Protein AF-A0A2U1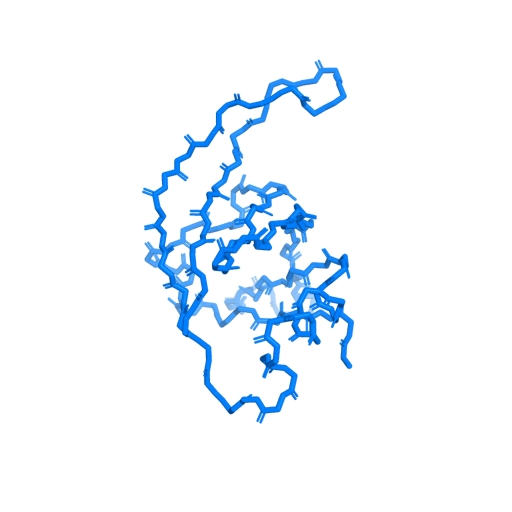PTM7-F1 (afdb_monomer_lite)

pLDDT: mean 80.63, std 9.39, range [50.66, 93.25]

Radius of gyration: 13.64 Å; chains: 1; bounding box: 34×32×30 Å

Structure (mmCIF, N/CA/C/O backbone):
data_AF-A0A2U1PTM7-F1
#
_entry.id   AF-A0A2U1PTM7-F1
#
loop_
_atom_site.group_PDB
_atom_site.id
_atom_site.type_symbol
_atom_site.label_atom_id
_atom_site.label_alt_id
_atom_site.label_comp_id
_atom_site.label_asym_id
_atom_site.label_entity_id
_atom_site.label_seq_id
_atom_site.pdbx_PDB_ins_code
_atom_site.Cartn_x
_atom_site.Cartn_y
_atom_site.Cartn_z
_atom_site.occupancy
_atom_site.B_iso_or_equiv
_atom_site.auth_seq_id
_atom_site.auth_comp_id
_atom_site.auth_asym_id
_atom_site.auth_atom_id
_atom_site.pdbx_PDB_model_num
ATOM 1 N N . MET A 1 1 ? 8.520 -5.034 12.974 1.00 50.66 1 MET A N 1
ATOM 2 C CA . MET A 1 1 ? 8.725 -5.278 11.527 1.00 50.66 1 MET A CA 1
ATOM 3 C C . MET A 1 1 ? 8.303 -4.013 10.779 1.00 50.66 1 MET A C 1
ATOM 5 O O . MET A 1 1 ? 7.237 -3.507 11.092 1.00 50.66 1 MET A O 1
ATOM 9 N N . LYS A 1 2 ? 9.139 -3.430 9.903 1.00 68.75 2 LYS A N 1
ATOM 10 C CA . LYS A 1 2 ? 8.833 -2.161 9.188 1.00 68.75 2 LYS A CA 1
ATOM 11 C C . LYS A 1 2 ? 8.262 -2.364 7.775 1.00 68.75 2 LYS A C 1
ATOM 13 O O . LYS A 1 2 ? 8.092 -1.403 7.038 1.00 68.75 2 LYS A O 1
ATOM 18 N N . ARG A 1 3 ? 8.036 -3.614 7.379 1.00 74.56 3 ARG A N 1
ATOM 19 C CA . ARG A 1 3 ? 7.557 -3.977 6.047 1.00 74.56 3 ARG A CA 1
ATOM 20 C C . ARG A 1 3 ? 6.556 -5.111 6.147 1.00 74.56 3 ARG A C 1
ATOM 22 O O . ARG A 1 3 ? 6.706 -5.966 7.024 1.00 74.56 3 ARG A O 1
ATOM 29 N N . LEU A 1 4 ? 5.599 -5.111 5.234 1.00 78.62 4 LEU A N 1
ATOM 30 C CA . LEU A 1 4 ? 4.740 -6.251 4.956 1.00 78.62 4 LEU A CA 1
ATOM 31 C C . LEU A 1 4 ? 5.277 -6.944 3.705 1.00 78.62 4 LEU A C 1
ATOM 33 O O . LEU A 1 4 ? 5.412 -6.307 2.662 1.00 78.62 4 LEU A O 1
ATOM 37 N N . THR A 1 5 ? 5.579 -8.233 3.810 1.00 80.75 5 THR A N 1
ATOM 38 C CA . THR A 1 5 ? 5.993 -9.044 2.663 1.00 80.75 5 THR A CA 1
ATOM 39 C C . THR A 1 5 ? 4.769 -9.738 2.083 1.00 80.75 5 THR A C 1
ATOM 41 O O . THR A 1 5 ? 4.065 -10.450 2.794 1.00 80.75 5 THR A O 1
ATOM 44 N N . ILE A 1 6 ? 4.526 -9.529 0.793 1.00 78.56 6 ILE A N 1
ATOM 45 C CA . ILE A 1 6 ? 3.449 -10.166 0.043 1.00 78.56 6 ILE A CA 1
ATOM 46 C C . ILE A 1 6 ? 4.035 -11.375 -0.696 1.00 78.56 6 ILE A C 1
ATOM 48 O O . ILE A 1 6 ? 4.992 -11.217 -1.468 1.00 78.56 6 ILE A O 1
ATOM 52 N N . PRO A 1 7 ? 3.503 -12.583 -0.444 1.00 74.75 7 PRO A N 1
ATOM 53 C CA . PRO A 1 7 ? 3.907 -13.802 -1.130 1.00 74.75 7 PRO A CA 1
ATOM 54 C C . PRO A 1 7 ? 3.808 -13.685 -2.654 1.00 74.75 7 PRO A C 1
ATOM 56 O O . PRO A 1 7 ? 2.943 -12.995 -3.190 1.00 74.75 7 PRO A O 1
ATOM 59 N N . ALA A 1 8 ? 4.731 -14.329 -3.360 1.00 74.06 8 ALA A N 1
ATOM 60 C CA . ALA A 1 8 ? 4.891 -14.145 -4.797 1.00 74.06 8 ALA A CA 1
ATOM 61 C C . ALA A 1 8 ? 3.810 -14.874 -5.624 1.00 74.06 8 ALA A C 1
ATOM 63 O O . ALA A 1 8 ? 3.434 -14.419 -6.700 1.00 74.06 8 ALA A O 1
ATOM 64 N N . ASP A 1 9 ? 3.252 -15.960 -5.090 1.00 77.12 9 ASP A N 1
ATOM 65 C CA . ASP A 1 9 ? 2.064 -16.656 -5.600 1.00 77.12 9 ASP A CA 1
ATOM 66 C C . ASP A 1 9 ? 0.826 -15.746 -5.626 1.00 77.12 9 ASP A C 1
ATOM 68 O O . ASP A 1 9 ? 0.064 -15.757 -6.593 1.00 77.12 9 ASP A O 1
ATOM 72 N N . PHE A 1 10 ? 0.669 -14.875 -4.624 1.00 73.62 10 PHE A N 1
ATOM 73 C CA . PHE A 1 10 ? -0.388 -13.862 -4.62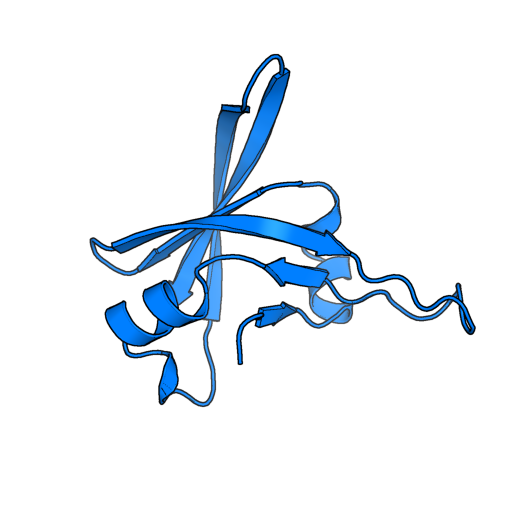6 1.00 73.62 10 PHE A CA 1
ATOM 74 C C . PHE A 1 10 ? -0.251 -12.892 -5.810 1.00 73.62 10 PHE A C 1
ATOM 76 O O . PHE A 1 10 ? -1.259 -12.432 -6.353 1.00 73.62 10 PHE A O 1
ATOM 83 N N . LEU A 1 11 ? 0.985 -12.623 -6.249 1.00 73.12 11 LEU A N 1
ATOM 84 C CA . LEU A 1 11 ? 1.279 -11.687 -7.336 1.00 73.12 11 LEU A CA 1
ATOM 85 C C . LEU A 1 11 ? 0.941 -12.220 -8.723 1.00 73.12 11 LEU A C 1
ATOM 87 O O . LEU A 1 11 ? 0.718 -11.422 -9.632 1.00 73.12 11 LEU A O 1
ATOM 91 N N . VAL A 1 12 ? 0.879 -13.544 -8.882 1.00 71.81 12 VAL A N 1
ATOM 92 C CA . VAL A 1 12 ? 0.502 -14.194 -10.146 1.00 71.81 12 VAL A CA 1
ATOM 93 C C . VAL A 1 12 ? -0.910 -13.782 -10.557 1.00 71.81 12 VAL A C 1
ATOM 95 O O . VAL A 1 12 ? -1.174 -13.530 -11.729 1.00 71.81 12 VAL A O 1
ATOM 98 N N . HIS A 1 13 ? -1.811 -13.669 -9.581 1.00 73.31 13 HIS A N 1
ATOM 99 C CA . HIS A 1 13 ? -3.202 -13.276 -9.808 1.00 73.31 13 HIS A CA 1
ATOM 100 C C . HIS A 1 13 ? -3.456 -11.784 -9.558 1.00 73.31 13 HIS A C 1
ATOM 102 O O . HIS A 1 13 ? -4.444 -11.240 -10.046 1.00 73.31 13 HIS A O 1
ATOM 108 N N . HIS A 1 14 ? -2.563 -11.114 -8.826 1.00 74.50 14 HIS A N 1
ATOM 109 C CA . HIS A 1 14 ? -2.696 -9.708 -8.455 1.00 74.50 14 HIS A CA 1
ATOM 110 C C . HIS A 1 14 ? -1.370 -8.987 -8.720 1.00 74.50 14 HIS A C 1
ATOM 112 O O . HIS A 1 14 ? -0.512 -8.965 -7.835 1.00 74.50 14 HIS A O 1
ATOM 118 N N . PRO A 1 15 ? -1.167 -8.381 -9.905 1.00 75.12 15 PRO A N 1
ATOM 119 C CA . PRO A 1 15 ? 0.129 -7.853 -10.333 1.00 75.12 15 PRO A CA 1
ATOM 120 C C . PRO A 1 15 ? 0.473 -6.529 -9.630 1.00 75.12 15 PRO A C 1
ATOM 122 O O . PRO A 1 15 ? 0.653 -5.481 -10.244 1.00 75.12 15 PRO A O 1
ATOM 125 N N . MET A 1 16 ? 0.581 -6.560 -8.303 1.00 77.56 16 MET A N 1
ATOM 126 C CA . MET A 1 16 ? 0.800 -5.380 -7.474 1.00 77.56 16 MET A CA 1
ATOM 127 C C . MET A 1 16 ? 2.154 -4.713 -7.733 1.00 77.56 16 MET A C 1
ATOM 129 O O . MET A 1 16 ? 2.332 -3.543 -7.419 1.00 77.56 16 MET A O 1
ATOM 133 N N . HIS A 1 17 ? 3.102 -5.443 -8.320 1.00 77.56 17 HIS A N 1
ATOM 134 C CA . HIS A 1 17 ? 4.448 -4.965 -8.632 1.00 77.56 17 HIS A CA 1
ATOM 135 C C . HIS A 1 17 ? 4.466 -3.920 -9.746 1.00 77.56 17 HIS A C 1
ATOM 137 O O . HIS A 1 17 ? 5.472 -3.241 -9.925 1.00 77.56 17 HIS A O 1
ATOM 143 N N . MET A 1 18 ? 3.368 -3.800 -10.494 1.00 82.75 18 MET A N 1
ATOM 144 C CA . MET A 1 18 ? 3.200 -2.770 -11.514 1.00 82.75 18 MET A CA 1
ATOM 145 C C . MET A 1 18 ? 3.003 -1.379 -10.902 1.00 82.75 18 MET A C 1
ATOM 147 O O . MET A 1 18 ? 3.197 -0.376 -11.587 1.00 82.75 18 MET A O 1
ATOM 151 N N . TYR A 1 19 ? 2.638 -1.310 -9.621 1.00 86.31 19 TYR A N 1
ATOM 152 C CA . TYR A 1 19 ? 2.354 -0.062 -8.928 1.00 86.31 19 TYR A CA 1
ATOM 153 C C . TYR A 1 19 ? 3.505 0.318 -8.003 1.00 86.31 19 TYR A C 1
ATOM 155 O O . TYR A 1 19 ? 4.112 -0.529 -7.350 1.00 86.31 19 TYR A O 1
ATOM 163 N N . ARG A 1 20 ? 3.793 1.619 -7.933 1.00 86.75 20 ARG A N 1
ATOM 164 C CA . ARG A 1 20 ? 4.807 2.185 -7.027 1.00 86.75 20 ARG A CA 1
ATOM 165 C C . ARG A 1 20 ? 4.254 2.478 -5.641 1.00 86.75 20 ARG A C 1
ATOM 167 O O . ARG A 1 20 ? 5.002 2.476 -4.665 1.00 86.75 20 ARG A O 1
ATOM 174 N N . HIS A 1 21 ? 2.951 2.712 -5.562 1.00 89.62 21 HIS A N 1
ATOM 175 C CA . HIS A 1 21 ? 2.237 3.047 -4.342 1.00 89.62 21 HIS A CA 1
ATOM 176 C C . HIS A 1 21 ? 0.989 2.180 -4.212 1.00 89.62 21 HIS A C 1
ATOM 178 O O . HIS A 1 21 ? 0.470 1.685 -5.208 1.00 89.62 21 HIS A O 1
ATOM 184 N N . ALA A 1 22 ? 0.508 2.001 -2.989 1.00 89.44 22 ALA A N 1
ATOM 185 C CA . ALA A 1 22 ? -0.779 1.380 -2.705 1.00 89.44 22 ALA A CA 1
ATOM 186 C C . ALA A 1 22 ? -1.429 2.077 -1.513 1.00 89.44 22 ALA A C 1
ATOM 188 O O . ALA A 1 22 ? -0.744 2.424 -0.551 1.00 89.44 22 ALA A O 1
ATOM 189 N N . VAL A 1 23 ? -2.746 2.241 -1.557 1.00 91.06 23 VAL A N 1
ATOM 190 C CA . VAL A 1 23 ? -3.519 2.754 -0.423 1.00 91.06 23 VAL A CA 1
ATOM 191 C C . VAL A 1 23 ? -4.077 1.576 0.362 1.00 91.06 23 VAL A C 1
ATOM 193 O O . VAL A 1 23 ? -4.719 0.693 -0.207 1.00 91.06 23 VAL A O 1
ATOM 196 N N . MET A 1 24 ? -3.852 1.572 1.671 1.00 90.50 24 MET A N 1
ATOM 197 C CA . MET A 1 24 ? -4.407 0.594 2.601 1.00 90.50 24 MET A CA 1
ATOM 198 C C . MET A 1 24 ? -5.473 1.254 3.462 1.00 90.50 24 MET A C 1
ATOM 200 O O . MET A 1 24 ? -5.206 2.272 4.099 1.00 90.50 24 MET A O 1
ATOM 204 N N . LYS A 1 25 ? -6.673 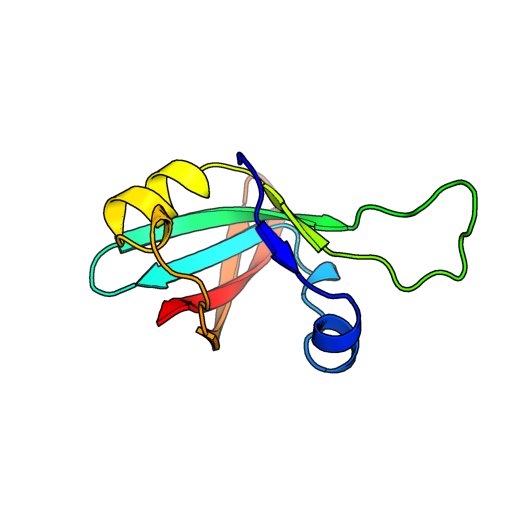0.668 3.481 1.00 93.25 25 LYS A N 1
ATOM 205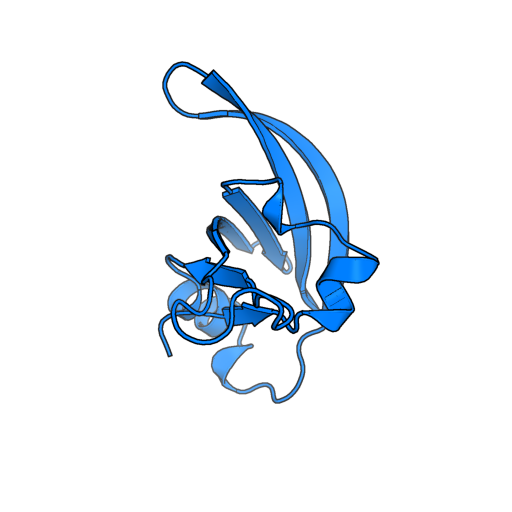 C CA . LYS A 1 25 ? -7.819 1.153 4.251 1.00 93.25 25 LYS A CA 1
ATOM 206 C C . LYS A 1 25 ? -8.304 0.102 5.235 1.00 93.25 25 LYS A C 1
ATOM 208 O O . LYS A 1 25 ? -8.472 -1.059 4.868 1.00 93.25 25 LYS A O 1
ATOM 213 N N . HIS A 1 26 ? -8.605 0.525 6.451 1.00 92.19 26 HIS A N 1
ATOM 214 C CA . HIS A 1 26 ? -9.386 -0.253 7.403 1.00 92.19 26 HIS A CA 1
ATOM 215 C C . HIS A 1 26 ? -10.242 0.701 8.231 1.00 92.19 26 HIS A C 1
ATOM 217 O O . HIS A 1 26 ? -9.719 1.603 8.885 1.00 92.19 26 HIS A O 1
ATOM 223 N N . GLN A 1 27 ? -11.565 0.514 8.202 1.00 88.81 27 GLN A N 1
ATOM 224 C CA . GLN A 1 27 ? -12.518 1.436 8.832 1.00 88.81 27 GLN A CA 1
ATOM 225 C C . GLN A 1 27 ? -12.277 2.891 8.369 1.00 88.81 27 GLN A C 1
ATOM 227 O O . GLN A 1 27 ? -12.377 3.168 7.176 1.00 88.81 27 GLN A O 1
ATOM 232 N N . ASN A 1 28 ? -11.935 3.796 9.292 1.00 89.62 28 ASN A N 1
ATOM 233 C CA . ASN A 1 28 ? -11.664 5.214 9.026 1.00 89.62 28 ASN A CA 1
ATOM 234 C C . ASN A 1 28 ? -10.161 5.532 8.914 1.00 89.62 28 ASN A C 1
ATOM 236 O O . ASN A 1 28 ? -9.784 6.701 8.902 1.00 89.62 28 ASN A O 1
ATOM 240 N N . VAL A 1 29 ? -9.302 4.509 8.885 1.00 92.62 29 VAL A N 1
ATOM 241 C CA . VAL A 1 29 ? -7.846 4.655 8.811 1.00 92.62 29 VAL A CA 1
ATOM 242 C C . VAL A 1 29 ? -7.382 4.362 7.391 1.00 92.62 29 VAL A C 1
ATOM 244 O O . VAL A 1 29 ? -7.709 3.318 6.823 1.00 92.62 29 VAL A O 1
ATOM 247 N N . GLU A 1 30 ? -6.602 5.281 6.829 1.00 92.69 30 GLU A N 1
ATOM 248 C CA . GLU A 1 30 ? -6.091 5.203 5.466 1.00 92.69 30 GLU A CA 1
ATOM 249 C C . GLU A 1 30 ? -4.638 5.652 5.412 1.00 92.69 30 GLU A C 1
ATOM 251 O O . GLU A 1 30 ? -4.301 6.726 5.905 1.00 92.69 30 GLU A O 1
ATOM 256 N N . TYR A 1 31 ? -3.786 4.822 4.816 1.00 92.00 31 TYR A N 1
ATOM 257 C CA . TYR A 1 31 ? -2.374 5.129 4.632 1.00 92.00 31 TYR A CA 1
ATOM 258 C C . TYR A 1 31 ? -1.931 4.779 3.213 1.00 92.00 31 TYR A C 1
ATOM 260 O O . TYR A 1 31 ? -2.237 3.699 2.698 1.00 92.00 31 TYR A O 1
ATOM 268 N N . THR A 1 32 ? -1.142 5.666 2.611 1.00 89.94 32 THR A N 1
ATOM 269 C CA . THR A 1 32 ? -0.439 5.398 1.354 1.00 89.94 32 THR A CA 1
ATOM 270 C C . THR A 1 32 ? 0.924 4.794 1.655 1.00 89.94 32 THR A C 1
ATOM 272 O O . THR A 1 32 ? 1.706 5.331 2.436 1.00 89.94 32 THR A O 1
ATOM 275 N N . MET A 1 33 ? 1.218 3.666 1.022 1.00 88.75 33 MET A N 1
ATOM 276 C CA . MET A 1 33 ? 2.441 2.901 1.223 1.00 88.75 33 MET A CA 1
ATOM 277 C C . MET A 1 33 ? 3.226 2.795 -0.081 1.00 88.75 33 MET A C 1
ATOM 279 O O . MET A 1 33 ? 2.643 2.781 -1.165 1.00 88.75 33 MET A O 1
ATOM 283 N N . THR A 1 34 ? 4.548 2.655 0.012 1.00 88.50 34 THR A N 1
ATOM 284 C CA . THR A 1 34 ? 5.403 2.413 -1.153 1.00 88.50 34 THR A CA 1
ATOM 285 C C . THR A 1 34 ? 5.506 0.918 -1.423 1.00 88.50 34 THR A C 1
ATOM 287 O O . THR A 1 34 ? 5.849 0.129 -0.545 1.00 88.50 34 THR A O 1
ATOM 290 N N . VAL A 1 35 ? 5.276 0.525 -2.666 1.00 85.81 35 VAL A N 1
ATOM 291 C CA . VAL A 1 35 ? 5.373 -0.853 -3.137 1.00 85.81 35 VAL A CA 1
ATOM 292 C C . VAL A 1 35 ? 6.701 -1.019 -3.868 1.00 85.81 35 VAL A C 1
ATOM 294 O O . VAL A 1 35 ? 7.001 -0.279 -4.804 1.00 85.81 35 VAL A O 1
ATOM 297 N N . LYS A 1 36 ? 7.529 -1.978 -3.441 1.00 82.94 36 LYS A N 1
ATOM 298 C CA . LYS A 1 36 ? 8.761 -2.332 -4.161 1.00 82.94 36 LYS A CA 1
ATOM 299 C C . LYS A 1 36 ? 8.897 -3.842 -4.276 1.00 82.94 36 LYS A C 1
ATOM 301 O O . LYS A 1 36 ? 8.735 -4.572 -3.298 1.00 82.94 36 LYS A O 1
ATOM 306 N N . MET A 1 37 ? 9.242 -4.295 -5.473 1.00 77.81 37 MET A N 1
ATOM 307 C CA . MET A 1 37 ? 9.675 -5.665 -5.711 1.00 77.81 37 MET A CA 1
ATOM 308 C C . MET A 1 37 ? 11.124 -5.813 -5.237 1.00 77.81 37 MET A C 1
ATOM 310 O O . MET A 1 37 ? 11.990 -5.045 -5.655 1.00 77.81 37 MET A O 1
ATOM 314 N N . GLU A 1 38 ? 11.392 -6.777 -4.357 1.00 70.69 38 GLU A N 1
ATOM 315 C CA . GLU A 1 38 ? 12.766 -7.185 -4.056 1.00 70.69 38 GLU A CA 1
ATOM 316 C C . GLU A 1 38 ? 13.125 -8.352 -4.974 1.00 70.69 38 GLU A C 1
ATOM 318 O O . GLU A 1 38 ? 12.581 -9.446 -4.842 1.00 70.69 38 GLU A O 1
ATOM 323 N N . SER A 1 39 ? 14.029 -8.097 -5.919 1.00 65.12 39 SER A N 1
ATOM 324 C CA . SER A 1 39 ? 14.588 -9.123 -6.794 1.00 65.12 39 SER A CA 1
ATOM 325 C C . SER A 1 39 ? 15.783 -9.808 -6.137 1.00 65.12 39 SER A C 1
ATOM 327 O O . SER A 1 39 ? 16.708 -9.129 -5.674 1.00 65.12 39 SER A O 1
ATOM 329 N N . HIS A 1 40 ? 15.800 -11.140 -6.131 1.00 65.19 40 HIS A N 1
ATOM 330 C CA . HIS A 1 40 ? 16.967 -11.900 -5.689 1.00 65.19 40 HIS A CA 1
ATOM 331 C C . HIS A 1 40 ? 18.074 -11.822 -6.748 1.00 65.19 40 HIS A C 1
ATOM 333 O O . HIS A 1 40 ? 17.911 -12.278 -7.871 1.00 65.19 40 HIS A O 1
ATOM 339 N N . LYS A 1 41 ? 19.224 -11.235 -6.389 1.00 62.62 41 LYS A N 1
ATOM 340 C CA . LYS A 1 41 ? 20.365 -11.083 -7.314 1.00 62.62 41 LYS A CA 1
ATOM 341 C C . LYS A 1 41 ? 21.034 -12.410 -7.688 1.00 62.62 41 LYS A C 1
ATOM 343 O O . LYS A 1 41 ? 21.656 -12.490 -8.738 1.00 62.62 41 LYS A O 1
ATOM 348 N N . GLU A 1 42 ? 20.947 -13.401 -6.808 1.00 69.38 42 GLU A N 1
ATOM 349 C CA . GLU A 1 42 ? 21.615 -14.704 -6.942 1.00 69.38 42 GLU A CA 1
ATOM 350 C C . GLU A 1 42 ? 20.757 -15.735 -7.687 1.00 69.38 42 GLU A C 1
ATOM 352 O O . GLU A 1 42 ? 21.296 -16.684 -8.244 1.00 69.38 42 GLU A O 1
ATOM 357 N N . ASP A 1 43 ? 19.439 -15.526 -7.720 1.00 63.41 43 ASP A N 1
ATOM 358 C CA . ASP A 1 43 ? 18.473 -16.387 -8.403 1.00 63.41 43 ASP A CA 1
ATOM 359 C C . ASP A 1 43 ? 17.402 -15.503 -9.070 1.00 63.41 43 ASP A C 1
ATOM 361 O O . ASP A 1 43 ? 16.397 -15.160 -8.435 1.00 63.41 43 ASP A O 1
ATOM 365 N N . PRO A 1 44 ? 17.649 -15.058 -10.317 1.00 62.59 44 PRO A N 1
ATOM 366 C CA . PRO A 1 44 ? 16.762 -14.153 -11.047 1.00 62.59 44 PRO A CA 1
ATOM 367 C C . PRO A 1 44 ? 15.408 -14.776 -11.404 1.00 62.59 44 PRO A C 1
ATOM 369 O O . PRO A 1 44 ? 14.450 -14.039 -11.634 1.00 62.59 44 PRO A O 1
ATOM 372 N N . ASP A 1 45 ? 15.341 -16.110 -11.456 1.00 63.50 45 ASP A N 1
ATOM 373 C CA . ASP A 1 45 ? 14.151 -16.869 -11.847 1.00 63.50 45 ASP A CA 1
ATOM 374 C C . ASP A 1 45 ? 13.218 -17.132 -10.657 1.00 63.50 45 ASP A C 1
ATOM 376 O O . ASP A 1 45 ? 12.061 -17.534 -10.827 1.00 63.50 45 ASP A O 1
ATOM 380 N N . ARG A 1 46 ? 13.687 -16.877 -9.429 1.00 64.31 46 ARG A N 1
ATOM 381 C CA . ARG A 1 46 ? 12.874 -17.004 -8.224 1.00 64.31 46 ARG A CA 1
ATOM 382 C C . ARG A 1 46 ? 11.728 -15.995 -8.238 1.00 64.31 46 ARG A C 1
ATOM 384 O O . ARG A 1 46 ? 11.925 -14.798 -8.433 1.00 64.31 46 ARG A O 1
ATOM 391 N N . THR A 1 47 ? 10.519 -16.472 -7.940 1.00 59.56 47 THR A N 1
ATOM 392 C CA . THR A 1 47 ? 9.319 -15.633 -7.867 1.00 59.56 47 THR A CA 1
ATOM 393 C C . THR A 1 47 ? 9.529 -14.499 -6.861 1.00 59.56 47 THR A C 1
ATOM 395 O O . THR A 1 47 ? 9.637 -14.723 -5.653 1.00 59.56 47 THR A O 1
ATOM 398 N N . ASN A 1 48 ? 9.624 -13.272 -7.372 1.00 66.06 48 ASN A N 1
ATOM 399 C CA . ASN A 1 48 ? 9.958 -12.104 -6.569 1.00 66.06 48 ASN A CA 1
ATOM 400 C C . ASN A 1 48 ? 8.827 -11.772 -5.593 1.00 66.06 48 ASN A C 1
ATOM 402 O O . ASN A 1 48 ? 7.659 -11.717 -5.973 1.00 66.06 48 ASN A O 1
ATOM 406 N N . HIS A 1 49 ? 9.175 -11.502 -4.338 1.00 70.75 49 HIS A N 1
ATOM 407 C CA . HIS A 1 49 ? 8.217 -11.007 -3.357 1.00 70.75 49 HIS A CA 1
ATOM 408 C C . HIS A 1 49 ? 8.114 -9.486 -3.453 1.00 70.75 49 HIS A C 1
ATOM 410 O O . HIS A 1 49 ? 9.093 -8.781 -3.723 1.00 70.75 49 HIS A O 1
ATOM 416 N N . ILE A 1 50 ? 6.924 -8.963 -3.183 1.00 74.75 50 ILE A N 1
ATOM 417 C CA . ILE A 1 50 ? 6.750 -7.530 -2.981 1.00 74.75 50 ILE A CA 1
ATOM 418 C C . ILE A 1 50 ? 6.871 -7.242 -1.503 1.00 74.75 50 ILE A C 1
ATOM 420 O O . ILE A 1 50 ? 6.292 -7.932 -0.668 1.00 74.75 50 ILE A O 1
ATOM 424 N N . ASN A 1 51 ? 7.566 -6.163 -1.189 1.00 77.38 51 ASN A N 1
ATOM 425 C CA . ASN A 1 51 ? 7.492 -5.566 0.122 1.00 77.38 51 ASN A CA 1
ATOM 426 C C . ASN A 1 51 ? 6.745 -4.242 0.019 1.00 77.38 51 ASN A C 1
ATOM 428 O O . ASN A 1 51 ? 7.037 -3.392 -0.828 1.00 77.38 51 ASN A O 1
ATOM 432 N N . VAL A 1 52 ? 5.781 -4.079 0.913 1.00 75.38 52 VAL A N 1
ATOM 433 C CA . VAL A 1 52 ? 5.155 -2.796 1.178 1.00 75.38 52 VAL A CA 1
ATOM 434 C C . VAL A 1 52 ? 5.973 -2.114 2.269 1.00 75.38 52 VAL A C 1
ATOM 436 O O . VAL A 1 52 ? 6.096 -2.618 3.389 1.00 75.38 52 VAL A O 1
ATOM 439 N N . PHE A 1 53 ? 6.582 -0.995 1.898 1.00 72.69 53 PHE A N 1
ATOM 440 C CA . PHE A 1 53 ? 7.430 -0.154 2.729 1.00 72.69 53 PHE A CA 1
ATOM 441 C C . PHE A 1 53 ? 6.693 1.128 3.125 1.00 72.69 53 PHE A C 1
ATOM 443 O O . PHE A 1 53 ? 5.831 1.613 2.395 1.00 72.69 53 PHE A O 1
ATOM 450 N N . GLY A 1 54 ? 7.086 1.701 4.262 1.00 75.12 54 GLY A N 1
ATOM 451 C CA . GLY A 1 54 ? 6.519 2.942 4.789 1.00 75.12 54 GLY A CA 1
ATOM 452 C C . GLY A 1 54 ? 5.969 2.742 6.194 1.00 75.12 54 GLY A C 1
ATOM 453 O O . GLY A 1 54 ? 6.542 1.996 6.994 1.00 75.12 54 GLY A O 1
ATOM 454 N N . GLU A 1 55 ? 4.838 3.378 6.480 1.00 82.81 55 GLU A N 1
ATOM 455 C CA . GLU A 1 55 ? 4.207 3.414 7.804 1.00 82.81 55 GLU A CA 1
ATOM 456 C C . GLU A 1 55 ? 3.361 2.167 8.103 1.00 82.81 55 GLU A C 1
ATOM 458 O O . GLU A 1 55 ? 2.412 2.215 8.879 1.00 82.81 55 GLU A O 1
ATOM 463 N N . TRP A 1 56 ? 3.723 1.008 7.529 1.00 84.12 56 TRP A N 1
ATOM 464 C CA . TRP A 1 56 ? 3.015 -0.262 7.752 1.00 84.12 56 TRP A CA 1
ATOM 465 C C . TRP A 1 56 ? 2.838 -0.550 9.239 1.00 84.12 56 TRP A C 1
ATOM 467 O O . TRP A 1 56 ? 1.766 -0.950 9.672 1.00 84.12 56 TRP A O 1
ATOM 477 N N . ARG A 1 57 ? 3.890 -0.323 10.031 1.00 83.50 57 ARG A N 1
ATOM 478 C CA . ARG A 1 57 ? 3.837 -0.538 11.478 1.00 83.50 57 ARG A CA 1
ATOM 479 C C . ARG A 1 57 ? 2.788 0.353 12.145 1.00 83.50 57 ARG A C 1
ATOM 481 O O . ARG A 1 57 ? 2.098 -0.115 13.038 1.00 83.50 57 ARG A O 1
ATOM 488 N N . GLU A 1 58 ? 2.690 1.610 11.735 1.00 87.69 58 GLU A N 1
ATOM 489 C CA . GLU A 1 58 ? 1.780 2.584 12.339 1.00 87.69 58 GLU A CA 1
ATOM 490 C C . GLU A 1 58 ? 0.343 2.294 11.929 1.00 87.69 58 GLU A C 1
ATOM 492 O O . GLU A 1 58 ? -0.520 2.204 12.797 1.00 87.69 58 GLU A O 1
ATOM 497 N N . PHE A 1 59 ? 0.114 2.007 10.644 1.00 88.38 59 PHE A N 1
ATOM 498 C CA . PHE A 1 59 ? -1.166 1.506 10.155 1.00 88.38 59 PHE A CA 1
ATOM 499 C C . PHE A 1 59 ? -1.591 0.232 10.901 1.00 88.38 59 PHE A C 1
ATOM 501 O O . PHE A 1 59 ? -2.709 0.156 11.407 1.00 88.38 59 PHE A O 1
ATOM 508 N N . ALA A 1 60 ? -0.700 -0.759 11.011 1.00 86.50 60 ALA A N 1
ATOM 509 C CA . ALA A 1 60 ? -0.995 -2.031 11.660 1.00 86.50 60 ALA A CA 1
ATOM 510 C C . ALA A 1 60 ? -1.330 -1.844 13.143 1.00 86.50 60 ALA A C 1
ATOM 512 O O . ALA A 1 60 ? -2.311 -2.412 13.608 1.00 86.50 60 ALA A O 1
ATOM 513 N N . THR A 1 61 ? -0.583 -1.012 13.872 1.00 87.25 61 THR A N 1
ATOM 514 C CA . THR A 1 61 ? -0.886 -0.698 15.275 1.00 87.25 61 THR A CA 1
ATOM 515 C C . THR A 1 61 ? -2.186 0.101 15.417 1.00 87.25 61 THR A C 1
ATOM 517 O O . THR A 1 61 ? -2.995 -0.212 16.289 1.00 87.25 61 THR A O 1
ATOM 520 N N . ALA A 1 62 ? -2.448 1.080 14.543 1.00 87.50 62 ALA A N 1
ATOM 521 C CA . ALA A 1 62 ? -3.703 1.838 14.542 1.00 87.50 62 ALA A CA 1
ATOM 522 C C . ALA A 1 62 ? -4.923 0.934 14.288 1.00 87.50 62 ALA A C 1
ATOM 524 O O . ALA A 1 62 ? -5.974 1.119 14.901 1.00 87.50 62 ALA A O 1
ATOM 525 N N . CYS A 1 63 ? -4.761 -0.076 13.431 1.00 88.19 63 CYS A N 1
ATOM 526 C CA . CYS A 1 63 ? -5.805 -1.036 13.072 1.00 88.19 63 CYS A CA 1
ATOM 527 C C . CYS A 1 63 ? -5.806 -2.305 13.942 1.00 88.19 63 CYS A C 1
ATOM 529 O O . CYS A 1 63 ? -6.645 -3.173 13.731 1.00 88.19 63 CYS A O 1
ATOM 531 N N . ARG A 1 64 ? -4.895 -2.420 14.923 1.00 85.50 64 ARG A N 1
ATOM 532 C CA . ARG A 1 64 ? -4.686 -3.603 15.790 1.00 85.50 64 ARG A CA 1
ATOM 533 C C . ARG A 1 64 ? -4.294 -4.896 15.059 1.00 85.50 64 ARG A C 1
ATOM 535 O O . ARG A 1 64 ? -4.404 -5.984 15.619 1.00 85.50 64 ARG A O 1
ATOM 542 N N . PHE A 1 65 ? -3.784 -4.780 13.837 1.00 84.69 65 PHE A N 1
ATOM 543 C CA . PHE A 1 65 ? -3.261 -5.895 13.047 1.00 84.69 65 PHE A CA 1
ATOM 544 C C . PHE A 1 65 ? -1.859 -6.344 13.472 1.00 84.69 65 PHE A C 1
ATOM 546 O O . PHE A 1 65 ? -1.403 -7.411 13.073 1.00 84.69 65 PHE A O 1
ATOM 553 N N . ASP A 1 66 ? -1.157 -5.562 14.291 1.00 74.44 66 ASP A N 1
ATOM 554 C CA . ASP A 1 66 ? 0.150 -5.921 14.849 1.00 74.44 66 ASP A CA 1
ATOM 555 C C . ASP A 1 66 ? 0.114 -7.150 15.775 1.00 74.44 66 ASP A C 1
ATOM 557 O O . ASP A 1 66 ? 1.152 -7.783 15.984 1.00 74.44 66 ASP A O 1
ATOM 561 N N . TYR A 1 67 ? -1.070 -7.518 16.273 1.00 69.88 67 TYR A N 1
ATOM 562 C CA . TYR A 1 67 ? -1.306 -8.725 17.072 1.00 69.88 67 TYR A CA 1
ATOM 563 C C . TYR A 1 67 ? -1.958 -9.869 16.281 1.00 69.88 67 TYR A C 1
ATOM 565 O O . TYR A 1 67 ? -2.082 -10.982 16.802 1.00 69.88 67 TYR A O 1
ATOM 573 N N . GLU A 1 68 ? -2.384 -9.627 15.040 1.00 65.06 68 GLU A N 1
ATOM 574 C CA . GLU A 1 68 ? -3.094 -10.624 14.245 1.00 65.06 68 GLU A CA 1
ATOM 575 C C . GLU A 1 68 ? -2.143 -11.554 13.490 1.00 65.06 68 GLU A C 1
ATOM 577 O O . GLU A 1 68 ? -1.116 -11.153 12.944 1.00 65.06 68 GLU A O 1
ATOM 582 N N . LYS A 1 69 ? -2.508 -12.843 13.442 1.00 67.00 69 LYS A N 1
ATOM 583 C CA . LYS A 1 69 ? -1.741 -13.865 12.712 1.00 67.00 69 LYS A CA 1
ATOM 584 C C . LYS A 1 69 ? -2.071 -13.912 11.220 1.00 67.00 69 LYS A C 1
ATOM 586 O O . LYS A 1 69 ? -1.283 -14.466 10.459 1.00 67.00 69 LYS A O 1
ATOM 591 N N . MET A 1 70 ? -3.227 -13.392 10.806 1.00 78.50 70 MET A N 1
ATOM 592 C CA . MET A 1 70 ? -3.683 -13.409 9.416 1.00 78.50 70 MET A CA 1
ATOM 593 C C . MET A 1 70 ? -4.436 -12.124 9.098 1.00 78.50 70 MET A C 1
ATOM 595 O O . MET A 1 70 ? -5.359 -11.783 9.821 1.00 78.50 70 MET A O 1
ATOM 599 N N . ILE A 1 71 ? -4.066 -11.474 7.995 1.00 81.88 71 ILE A N 1
ATOM 600 C CA . ILE A 1 71 ? -4.709 -10.263 7.477 1.00 81.88 71 ILE A CA 1
ATOM 601 C C . ILE A 1 71 ? -5.222 -10.585 6.079 1.00 81.88 71 ILE A C 1
ATOM 603 O O . ILE A 1 71 ? -4.483 -11.134 5.254 1.00 81.88 71 ILE A O 1
ATOM 607 N N . ARG A 1 72 ? -6.474 -10.244 5.788 1.00 85.06 72 ARG A N 1
ATOM 608 C CA . ARG A 1 72 ? -7.053 -10.394 4.456 1.00 85.06 72 ARG A CA 1
ATOM 609 C C . ARG A 1 72 ? -6.942 -9.085 3.687 1.00 85.06 72 ARG A C 1
ATOM 611 O O . ARG A 1 72 ? -7.399 -8.040 4.136 1.00 85.06 72 ARG A O 1
ATOM 618 N N . PHE A 1 73 ? -6.412 -9.172 2.471 1.00 82.69 73 PHE A N 1
ATOM 619 C CA . PHE A 1 73 ? -6.388 -8.068 1.518 1.00 82.69 73 PHE A CA 1
ATOM 620 C C . PHE A 1 73 ? -7.536 -8.219 0.531 1.00 82.69 73 PHE A C 1
ATOM 622 O O . PHE A 1 73 ? -7.665 -9.246 -0.136 1.00 82.69 73 PHE A O 1
ATOM 629 N N . ARG A 1 74 ? -8.359 -7.181 0.407 1.00 85.44 74 ARG A N 1
ATOM 630 C CA . ARG A 1 74 ? -9.387 -7.082 -0.625 1.00 85.44 74 ARG A CA 1
ATOM 631 C C . ARG A 1 74 ? -9.072 -5.908 -1.536 1.00 85.44 74 ARG A C 1
ATOM 633 O O . ARG A 1 74 ? -9.066 -4.767 -1.088 1.00 85.44 74 ARG A O 1
ATOM 640 N N . TYR A 1 75 ? -8.847 -6.181 -2.817 1.00 85.12 75 TYR A N 1
ATOM 641 C CA . TYR A 1 75 ? -8.786 -5.129 -3.828 1.00 85.12 75 TYR A CA 1
ATOM 642 C C . TYR A 1 75 ? -10.151 -4.442 -3.945 1.00 85.12 75 TYR A C 1
ATOM 644 O O . TYR A 1 75 ? -11.181 -5.115 -4.033 1.00 85.12 75 TYR A O 1
ATOM 652 N N . MET A 1 76 ? -10.149 -3.112 -3.924 1.00 87.62 76 MET A N 1
ATOM 653 C CA . MET A 1 76 ? -11.361 -2.304 -4.019 1.00 87.62 76 MET A CA 1
ATOM 654 C C . MET A 1 76 ? -11.484 -1.690 -5.414 1.00 87.62 76 MET A C 1
ATOM 656 O O . MET A 1 76 ? -12.438 -1.982 -6.130 1.00 87.62 76 MET A O 1
ATOM 660 N N . TYR A 1 77 ? -10.525 -0.842 -5.792 1.00 89.69 77 TYR A N 1
ATOM 661 C CA . TYR A 1 77 ? -10.496 -0.118 -7.066 1.00 89.69 77 TYR A CA 1
ATOM 662 C C . TYR A 1 77 ? -9.109 0.505 -7.311 1.00 89.69 77 TYR A C 1
ATOM 664 O O . TYR A 1 77 ? -8.238 0.470 -6.438 1.00 89.69 77 TYR A O 1
ATOM 672 N N . LEU A 1 78 ? -8.914 1.085 -8.498 1.00 90.94 78 LEU A N 1
ATOM 673 C CA . LEU A 1 78 ? -7.737 1.876 -8.866 1.00 90.94 78 LEU A CA 1
ATOM 674 C C . LEU A 1 78 ? -8.062 3.369 -8.805 1.00 90.94 78 LEU A C 1
ATOM 676 O O . LEU A 1 78 ? -9.091 3.807 -9.320 1.00 90.94 78 LEU A O 1
ATOM 680 N N . LEU A 1 79 ? -7.166 4.141 -8.200 1.00 91.69 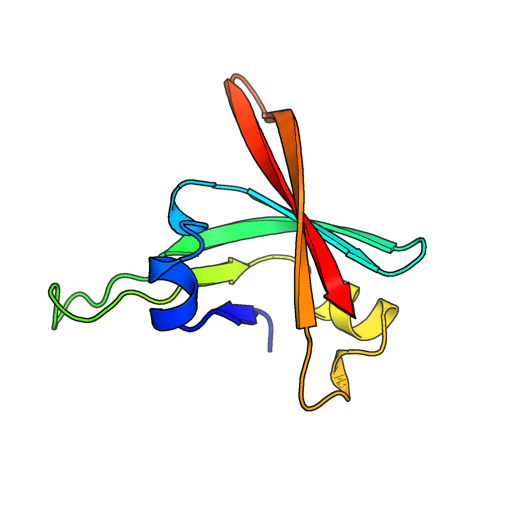79 LEU A N 1
ATOM 681 C CA . LEU A 1 79 ? -7.150 5.598 -8.263 1.00 91.69 79 LEU A CA 1
ATOM 682 C C . LEU A 1 79 ? -6.161 6.046 -9.337 1.00 91.69 79 LEU A C 1
ATOM 684 O O . LEU A 1 79 ? -5.090 5.460 -9.461 1.00 91.69 79 LEU A O 1
ATOM 688 N N . ASN A 1 80 ? -6.504 7.095 -10.080 1.00 90.88 80 ASN A N 1
ATOM 689 C CA . ASN A 1 80 ? -5.520 7.859 -10.842 1.00 90.88 80 ASN A CA 1
ATOM 690 C C . ASN A 1 80 ? -5.230 9.117 -10.032 1.00 90.88 80 ASN A C 1
ATOM 692 O O . ASN A 1 80 ? -6.131 9.939 -9.862 1.00 90.88 80 ASN A O 1
ATOM 696 N N . ASP A 1 81 ? -4.013 9.244 -9.522 1.00 87.19 81 ASP A N 1
ATOM 697 C CA . ASP A 1 81 ? -3.616 10.371 -8.682 1.00 87.19 81 ASP A CA 1
ATOM 698 C C . ASP A 1 81 ? -2.322 11.004 -9.196 1.00 87.19 81 ASP A C 1
ATOM 700 O O . ASP A 1 81 ? -1.558 10.383 -9.935 1.00 87.19 81 ASP A O 1
ATOM 704 N N . VAL A 1 82 ? -2.083 12.261 -8.836 1.00 83.19 82 VAL A N 1
ATOM 705 C CA . VAL A 1 82 ? -0.861 12.978 -9.197 1.00 83.19 82 VAL A CA 1
ATOM 706 C C . VAL A 1 82 ? 0.149 12.813 -8.068 1.00 83.19 82 VAL A C 1
ATOM 708 O O . VAL A 1 82 ? 0.028 13.421 -7.008 1.00 83.19 82 VAL A O 1
ATOM 711 N N . VAL A 1 83 ? 1.185 12.011 -8.311 1.00 77.44 83 VAL A N 1
ATOM 712 C CA . VAL A 1 83 ? 2.292 11.806 -7.372 1.00 77.44 83 VAL A CA 1
ATOM 713 C C . VAL A 1 83 ? 3.517 12.542 -7.910 1.00 77.44 83 VAL A C 1
ATOM 715 O O . VAL A 1 83 ? 4.221 12.079 -8.809 1.00 77.44 83 VAL A O 1
ATOM 718 N N . GLY A 1 84 ? 3.764 13.741 -7.378 1.00 80.75 84 GLY A N 1
ATOM 719 C CA . GLY A 1 84 ? 4.823 14.623 -7.871 1.00 80.75 84 GLY A CA 1
ATOM 720 C C . GLY A 1 84 ? 4.517 15.140 -9.288 1.00 80.75 84 GLY A C 1
ATOM 721 O O . GLY A 1 84 ? 3.464 15.742 -9.481 1.00 80.75 84 GLY A O 1
ATOM 722 N N . PRO A 1 85 ? 5.411 14.957 -10.283 1.00 83.50 85 PRO A N 1
ATOM 723 C CA . PRO A 1 85 ? 5.190 15.441 -11.648 1.00 83.50 85 PRO A CA 1
ATOM 724 C C . PRO A 1 85 ? 4.395 14.470 -12.541 1.00 83.50 85 PRO A C 1
ATOM 726 O O . PRO A 1 85 ? 4.165 14.787 -13.706 1.00 83.50 85 PRO A O 1
ATOM 729 N N . ALA A 1 86 ? 4.031 13.280 -12.052 1.00 82.88 86 ALA A N 1
ATOM 730 C CA . ALA A 1 86 ? 3.446 12.216 -12.866 1.00 82.88 86 ALA A CA 1
ATOM 731 C C . ALA A 1 86 ? 2.058 11.800 -12.368 1.00 82.88 86 ALA A C 1
ATOM 733 O O . ALA A 1 86 ? 1.785 11.801 -11.168 1.00 82.88 86 ALA A O 1
ATOM 734 N N . MET A 1 87 ? 1.200 11.397 -13.307 1.00 87.19 87 MET A N 1
ATOM 735 C CA . MET A 1 87 ? -0.031 10.683 -12.987 1.00 87.19 87 MET A CA 1
ATOM 736 C C . MET A 1 87 ? 0.310 9.212 -12.742 1.00 87.19 87 MET A C 1
ATOM 738 O O . MET A 1 87 ? 0.912 8.560 -13.596 1.00 87.19 87 MET A O 1
ATOM 742 N N . GLU A 1 88 ? -0.061 8.699 -11.577 1.00 89.69 88 GLU A N 1
ATOM 743 C CA . GLU A 1 88 ? 0.166 7.320 -11.171 1.00 89.69 88 GLU A CA 1
ATOM 744 C C . GLU A 1 88 ? -1.167 6.598 -10.953 1.00 89.69 88 GLU A C 1
ATOM 746 O O . GLU A 1 88 ? -2.137 7.162 -10.445 1.00 89.69 88 GLU A O 1
ATOM 751 N N . GLN A 1 89 ? -1.197 5.319 -11.327 1.00 90.69 89 GLN A N 1
ATOM 752 C CA . GLN A 1 89 ? -2.261 4.404 -10.934 1.00 90.69 89 GLN A CA 1
ATOM 753 C C . GLN A 1 89 ? -1.936 3.825 -9.560 1.00 90.69 89 GLN A C 1
ATOM 755 O O . GLN A 1 89 ? -0.881 3.218 -9.375 1.00 90.69 89 GLN A O 1
ATOM 760 N N . ILE A 1 90 ? -2.844 4.009 -8.604 1.00 91.06 90 ILE A N 1
ATOM 761 C CA . ILE A 1 90 ? -2.663 3.595 -7.215 1.00 91.06 90 ILE A CA 1
ATOM 762 C C . ILE A 1 90 ? -3.786 2.623 -6.835 1.00 91.06 90 ILE A C 1
ATOM 764 O O . ILE A 1 90 ? -4.948 3.030 -6.736 1.00 91.06 90 ILE A O 1
ATOM 768 N N . PRO A 1 91 ? -3.493 1.327 -6.630 1.00 89.50 91 PRO A N 1
ATOM 769 C CA . PRO A 1 91 ? -4.479 0.371 -6.158 1.00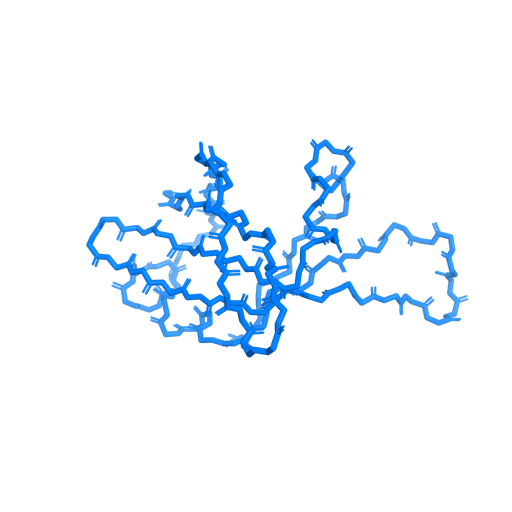 89.50 91 PRO A CA 1
ATOM 770 C C . PRO A 1 91 ? -4.862 0.666 -4.710 1.00 89.50 91 PRO A C 1
ATOM 772 O O . PRO A 1 91 ? -4.016 0.938 -3.853 1.00 89.50 91 PRO A O 1
ATOM 775 N N . VAL A 1 92 ? -6.158 0.553 -4.441 1.00 90.31 92 VAL A N 1
ATOM 776 C CA . VAL A 1 92 ? -6.734 0.684 -3.108 1.00 90.31 92 VAL A CA 1
ATOM 777 C C . VAL A 1 92 ? -7.120 -0.693 -2.592 1.00 90.31 92 VAL A C 1
ATOM 779 O O . VAL A 1 92 ? -7.907 -1.412 -3.217 1.00 90.31 92 VAL A O 1
ATOM 782 N N . PHE A 1 93 ? -6.608 -1.035 -1.415 1.00 89.06 93 PHE A N 1
ATOM 783 C CA . PHE A 1 93 ? -6.920 -2.268 -0.711 1.00 89.06 93 PHE A CA 1
ATOM 784 C C . PHE A 1 93 ? -7.654 -1.977 0.591 1.00 89.06 93 PHE A C 1
ATOM 786 O O . PHE A 1 93 ? -7.260 -1.103 1.360 1.00 89.06 93 PHE A O 1
ATOM 793 N N . HIS A 1 94 ? -8.696 -2.755 0.857 1.00 90.12 94 HIS A N 1
ATOM 794 C CA . HIS A 1 94 ? -9.298 -2.853 2.176 1.00 90.12 94 HIS A CA 1
ATOM 795 C C . HIS A 1 94 ? -8.679 -4.031 2.930 1.00 90.12 94 HIS A C 1
ATOM 797 O O . HIS A 1 94 ? -8.609 -5.139 2.391 1.00 90.12 94 HIS A O 1
ATOM 803 N N . LEU A 1 95 ? -8.247 -3.791 4.164 1.00 87.81 95 LEU A N 1
ATOM 804 C CA . LEU A 1 95 ? -7.681 -4.797 5.055 1.00 87.81 95 LEU A CA 1
ATOM 805 C C . LEU A 1 95 ? -8.727 -5.202 6.097 1.00 87.81 95 LEU A C 1
ATOM 807 O O . LEU A 1 95 ? -9.442 -4.346 6.622 1.00 87.81 95 LEU A O 1
ATOM 811 N N . CYS A 1 96 ? -8.849 -6.499 6.370 1.00 83.94 96 CYS A N 1
ATOM 812 C CA . CYS A 1 96 ? -9.780 -7.061 7.350 1.00 83.94 96 CYS A CA 1
ATOM 813 C C . CYS A 1 96 ? -9.306 -8.382 7.947 1.00 83.94 96 CYS A C 1
ATOM 815 O O . CYS A 1 96 ? -8.345 -8.977 7.404 1.00 83.94 96 CYS A O 1
#

Secondary structure (DSSP, 8-state):
--EEEEPHHHHHHS-GGG-SEEEEEETTEEEEEEEEEE--SS-TTS-PEEEEESTHHHHHHHTTGGG-S---EEEEEEEEEEETTEEEEEEEEEE-

Foldseek 3Di:
DQKDKADLVVCVVPVCQVFQWAWEDEDPDIDIWGKHWDADPVCNPPRTIIITGDCPVVSCVVRVVVPPPDKDKDWDDWDFDDDDPDTGIYTYIYID

Organism: Artemisia annua (NCBI:txid35608)

Sequence (96 aa):
MKRLTIPADFLVHHPMHMYRHAVMKHQNVEYTMTVKMESHKEDPDRTNHINVFGEWREFATACRFDYEKMIRFRYMYLLNDVVGPAMEQIPVFHLC